Protein AF-A0A938A1A2-F1 (afdb_monomer_lite)

Foldseek 3Di:
DDDPPPPDPDPVVVVVDDPVCPPPDDDDPDDPVVVVVVVVVLVVVVVVVCVVVVHPDDDDDDPPSD

pLDDT: mean 88.05, std 14.18, range [34.88, 98.56]

Structure (mmCIF, N/CA/C/O backbone):
data_AF-A0A938A1A2-F1
#
_entry.id   AF-A0A938A1A2-F1
#
loop_
_atom_site.group_PDB
_atom_site.id
_atom_site.type_symbol
_atom_site.label_atom_id
_atom_site.label_alt_id
_atom_site.label_comp_id
_atom_site.label_asym_id
_atom_site.label_entity_id
_atom_site.label_seq_id
_atom_site.pdbx_PDB_ins_code
_atom_site.Cartn_x
_atom_site.Cartn_y
_atom_site.Cartn_z
_atom_site.occupancy
_atom_site.B_iso_or_equiv
_atom_site.auth_seq_id
_atom_site.auth_comp_id
_atom_site.auth_asym_id
_atom_site.auth_atom_id
_atom_site.pdbx_PDB_model_num
ATOM 1 N N . MET A 1 1 ? -12.624 23.480 43.249 1.00 34.88 1 MET A N 1
ATOM 2 C CA . MET A 1 1 ? -13.626 22.497 42.783 1.00 34.88 1 MET A CA 1
ATOM 3 C C . MET A 1 1 ? -13.579 22.484 41.264 1.00 34.88 1 MET A C 1
ATOM 5 O O . MET A 1 1 ? -13.957 23.476 40.659 1.00 34.88 1 MET A O 1
ATOM 9 N N . VAL A 1 2 ? -13.004 21.447 40.650 1.00 43.16 2 VAL A N 1
ATOM 10 C CA . VAL A 1 2 ? -12.926 21.358 39.183 1.00 43.16 2 VAL A CA 1
ATOM 11 C C . VAL A 1 2 ? -14.290 20.897 38.681 1.00 43.16 2 VAL A C 1
ATOM 13 O O . VAL A 1 2 ? -14.760 19.827 39.055 1.00 43.16 2 VAL A O 1
ATOM 16 N N . ASN A 1 3 ? -14.943 21.743 37.889 1.00 46.97 3 ASN A N 1
ATOM 17 C CA . ASN A 1 3 ? -16.215 21.444 37.249 1.00 46.97 3 ASN A CA 1
ATOM 18 C C . ASN A 1 3 ? -15.979 20.308 36.236 1.00 46.97 3 ASN A C 1
ATOM 20 O O . ASN A 1 3 ? -15.391 20.542 35.180 1.00 46.97 3 ASN A O 1
ATOM 24 N N . MET A 1 4 ? -16.351 19.069 36.582 1.00 48.69 4 MET A N 1
ATOM 25 C CA . MET A 1 4 ? -16.292 17.930 35.660 1.00 48.69 4 MET A CA 1
ATOM 26 C C . MET A 1 4 ? -17.358 18.121 34.582 1.00 48.69 4 MET A C 1
ATOM 28 O O . MET A 1 4 ? -18.473 17.616 34.689 1.00 48.69 4 MET A O 1
ATOM 32 N N . VAL A 1 5 ? -17.020 18.871 33.535 1.00 61.09 5 VAL A N 1
ATOM 33 C CA . VAL A 1 5 ? -17.803 18.880 32.299 1.00 61.09 5 VAL A CA 1
ATOM 34 C C . VAL A 1 5 ? -17.849 17.438 31.806 1.00 61.09 5 VAL A C 1
ATOM 36 O O . VAL A 1 5 ? -16.802 16.836 31.559 1.00 61.09 5 VAL A O 1
ATOM 39 N N . SER A 1 6 ? -19.043 16.849 31.713 1.00 71.50 6 SER A N 1
ATOM 40 C CA . SER A 1 6 ? -19.164 15.468 31.254 1.00 71.50 6 SER A CA 1
ATOM 41 C C . SER A 1 6 ? -18.630 15.376 29.823 1.00 71.50 6 SER A C 1
ATOM 43 O O . SER A 1 6 ? -19.203 15.950 28.897 1.00 71.50 6 SER A O 1
ATOM 45 N N . VAL A 1 7 ? -17.527 14.646 29.636 1.00 77.81 7 VAL A N 1
ATOM 46 C CA . VAL A 1 7 ? -16.873 14.425 28.330 1.00 77.81 7 VAL A CA 1
ATOM 47 C C . VAL A 1 7 ? -17.869 13.897 27.286 1.00 77.81 7 VAL A C 1
ATOM 49 O O . VAL A 1 7 ? -17.765 14.196 26.096 1.00 77.81 7 VAL A O 1
ATOM 52 N N . PHE A 1 8 ? -18.885 13.156 27.734 1.00 80.75 8 PHE A N 1
ATOM 53 C CA . PHE A 1 8 ? -19.941 12.618 26.889 1.00 80.75 8 PHE A CA 1
ATOM 54 C C . PHE A 1 8 ? -21.231 13.436 27.001 1.00 80.75 8 PHE A C 1
ATOM 56 O O . PHE A 1 8 ? -21.769 13.622 28.087 1.00 80.75 8 PHE A O 1
ATOM 63 N N . LYS A 1 9 ? -21.760 13.869 25.848 1.00 84.00 9 LYS A N 1
ATOM 64 C CA . LYS A 1 9 ? -23.097 14.484 25.725 1.00 84.00 9 LYS A CA 1
ATOM 65 C C . LYS A 1 9 ? -24.243 13.462 25.786 1.00 84.00 9 LYS A C 1
ATOM 67 O O . LYS A 1 9 ? -25.376 13.834 26.048 1.00 84.00 9 LYS A O 1
ATOM 72 N N . ASP A 1 10 ? -23.949 12.191 25.507 1.00 85.50 10 ASP A N 1
ATOM 73 C CA . ASP A 1 10 ? -24.892 11.070 25.581 1.00 85.50 10 ASP A CA 1
ATOM 74 C C . ASP A 1 10 ? -24.342 10.048 26.590 1.00 85.50 10 ASP A C 1
ATOM 76 O O . ASP A 1 10 ? -23.251 9.518 26.346 1.00 85.50 10 ASP A O 1
ATOM 80 N N . PRO A 1 11 ? -25.062 9.756 27.692 1.00 84.38 11 PRO A N 1
ATOM 81 C CA . PRO A 1 11 ? -24.605 8.831 28.730 1.00 84.38 11 PRO A CA 1
ATOM 82 C C . PRO A 1 11 ? -24.253 7.435 28.205 1.00 84.38 11 PRO A C 1
ATOM 84 O O . PRO A 1 11 ? -23.351 6.792 28.734 1.00 84.38 11 PRO A O 1
ATOM 87 N N . ARG A 1 12 ? -24.897 6.978 27.120 1.00 86.75 12 ARG A N 1
ATOM 88 C CA . ARG A 1 12 ? -24.621 5.668 26.507 1.00 86.75 12 ARG A CA 1
ATOM 89 C C . ARG A 1 12 ? -23.210 5.585 25.934 1.00 86.75 12 ARG A C 1
ATOM 91 O O . ARG A 1 12 ? -22.638 4.511 25.863 1.00 86.75 12 ARG A O 1
ATOM 98 N N . LYS A 1 13 ? -22.606 6.707 25.533 1.00 83.62 13 LYS A N 1
ATOM 99 C CA . LYS A 1 13 ? -21.262 6.700 24.930 1.00 83.62 13 LYS A CA 1
ATOM 100 C C . LYS A 1 13 ? -20.161 6.349 25.926 1.00 83.62 13 LYS A C 1
ATOM 102 O O . LYS A 1 13 ? -19.118 5.859 25.503 1.00 83.62 13 LYS A O 1
ATOM 107 N N . ALA A 1 14 ? -20.411 6.527 27.225 1.00 83.19 14 ALA A N 1
ATOM 108 C CA . ALA A 1 14 ? -19.494 6.077 28.265 1.00 83.19 14 ALA A CA 1
ATOM 109 C C . ALA A 1 14 ? -19.277 4.553 28.221 1.00 83.19 14 ALA A C 1
ATOM 111 O O . ALA A 1 14 ? -18.189 4.096 28.554 1.00 83.19 14 ALA A O 1
ATOM 112 N N . THR A 1 15 ? -20.259 3.771 27.748 1.00 84.69 15 THR A N 1
ATOM 113 C CA . THR A 1 15 ? -20.139 2.305 27.663 1.00 84.69 15 THR A CA 1
ATOM 114 C C . THR A 1 15 ? -19.367 1.820 26.435 1.00 84.69 15 THR A C 1
ATOM 116 O O . THR A 1 15 ? -19.036 0.643 26.362 1.00 84.69 15 THR A O 1
ATOM 119 N N . TYR A 1 16 ? -19.093 2.684 25.450 1.00 84.56 16 TYR A N 1
ATOM 120 C CA . TYR A 1 16 ? -18.278 2.324 24.278 1.00 84.56 16 TYR A CA 1
ATOM 121 C C . TYR A 1 16 ? -16.781 2.432 24.554 1.00 84.56 16 TYR A C 1
ATOM 123 O O . TYR A 1 16 ? -15.975 1.839 23.837 1.00 84.56 16 TYR A O 1
ATOM 131 N N . LEU A 1 17 ? -16.403 3.219 25.564 1.00 82.62 17 LEU A N 1
ATOM 132 C CA . LEU A 1 17 ? -15.017 3.347 25.967 1.00 82.62 17 LEU A CA 1
ATOM 133 C C . LEU A 1 17 ? -14.563 2.009 26.554 1.00 82.62 17 LEU A C 1
ATOM 135 O O . LEU A 1 17 ? -15.099 1.559 27.562 1.00 82.62 17 LEU A O 1
ATOM 139 N N . ASN A 1 18 ? -13.574 1.385 25.919 1.00 84.38 18 ASN A N 1
ATOM 140 C CA . ASN A 1 18 ? -12.932 0.177 26.421 1.00 84.38 18 ASN A CA 1
ATOM 141 C C . ASN A 1 18 ? -11.604 0.549 27.109 1.00 84.38 18 ASN A C 1
ATOM 143 O O . ASN A 1 18 ? -10.567 0.556 26.437 1.00 84.38 18 ASN A O 1
ATOM 147 N N . PRO A 1 19 ? -11.602 0.873 28.419 1.00 84.94 19 PRO A N 1
ATOM 148 C CA . PRO A 1 19 ? -10.384 1.253 29.134 1.00 84.94 19 PRO A CA 1
ATOM 149 C C . PRO A 1 19 ? -9.347 0.121 29.167 1.00 84.94 19 PRO A C 1
ATOM 151 O O . PRO A 1 19 ? -8.150 0.388 29.146 1.00 84.94 19 PRO A O 1
ATOM 154 N N . GLU A 1 20 ? -9.774 -1.145 29.128 1.00 86.00 20 GLU A N 1
ATOM 155 C CA . GLU A 1 20 ? -8.865 -2.300 29.104 1.00 86.00 20 GLU A CA 1
ATOM 156 C C . GLU A 1 20 ? -8.096 -2.452 27.784 1.00 86.00 20 GLU A C 1
ATOM 158 O O . GLU A 1 20 ? -7.131 -3.223 27.705 1.00 86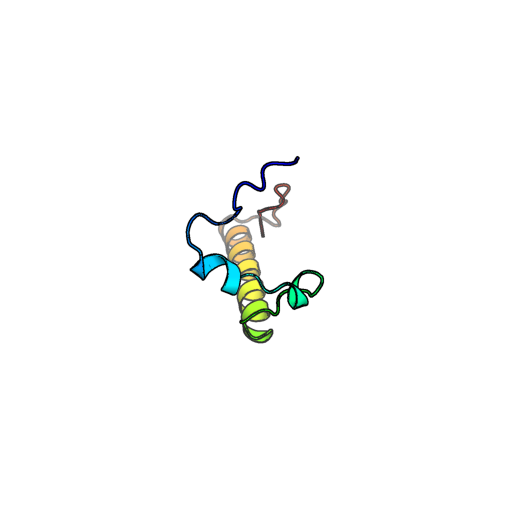.00 20 GLU A O 1
ATOM 163 N N . GLY A 1 21 ? -8.563 -1.781 26.730 1.00 85.50 21 GLY A N 1
ATOM 164 C CA . GLY A 1 21 ? -7.961 -1.776 25.403 1.00 85.50 21 GLY A CA 1
ATOM 165 C C . GLY A 1 21 ? -7.040 -0.588 25.137 1.00 85.50 21 GLY A C 1
ATOM 166 O O . GLY A 1 21 ? -6.422 -0.578 24.080 1.00 85.50 21 GLY A O 1
ATOM 167 N N . ALA A 1 22 ? -6.936 0.384 26.055 1.00 87.56 22 ALA A N 1
ATOM 168 C CA . ALA A 1 22 ? -6.246 1.657 25.811 1.00 87.56 22 ALA A CA 1
ATOM 169 C C . ALA A 1 22 ? -4.784 1.484 25.359 1.00 87.56 22 ALA A C 1
ATOM 171 O O . ALA A 1 22 ? -4.352 2.134 24.415 1.00 87.56 22 ALA A O 1
ATOM 172 N N . GLU A 1 23 ? -4.071 0.537 25.973 1.00 89.06 23 GLU A N 1
ATOM 173 C CA . GLU A 1 23 ? -2.655 0.252 25.693 1.00 89.06 23 GLU A CA 1
ATOM 174 C C . GLU A 1 23 ? -2.451 -1.007 24.835 1.00 89.06 23 GLU A C 1
ATOM 176 O O . GLU A 1 23 ? -1.336 -1.510 24.689 1.00 89.06 23 GLU A O 1
ATOM 181 N N . LYS A 1 24 ? -3.533 -1.578 24.289 1.00 87.44 24 LYS A N 1
ATOM 182 C CA . LYS A 1 24 ? -3.464 -2.792 23.468 1.00 87.44 24 LYS A CA 1
ATOM 183 C C . LYS A 1 24 ? -3.582 -2.416 21.993 1.00 87.44 24 LYS A C 1
ATOM 185 O O . LYS A 1 24 ? -4.479 -1.658 21.627 1.00 87.44 24 LYS A O 1
ATOM 190 N N . PRO A 1 25 ? -2.738 -2.979 21.111 1.00 86.25 25 PRO A N 1
ATOM 191 C CA . PRO A 1 25 ? -2.870 -2.730 19.687 1.00 86.25 25 PRO A CA 1
ATOM 192 C C . PRO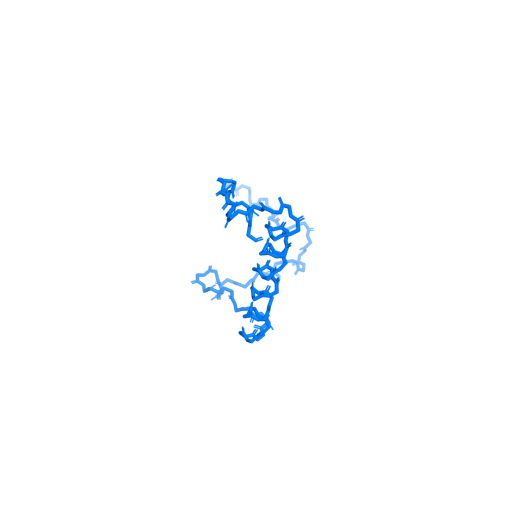 A 1 25 ? -4.233 -3.221 19.192 1.00 86.25 25 PRO A C 1
ATOM 194 O O . PRO A 1 25 ? -4.700 -4.307 19.557 1.00 86.25 25 PRO A O 1
ATOM 197 N N . LEU A 1 26 ? -4.863 -2.420 18.332 1.00 86.12 26 LEU A N 1
ATOM 198 C CA . LEU A 1 26 ? -6.100 -2.810 17.668 1.00 86.12 26 LEU A CA 1
ATOM 199 C C . LEU A 1 26 ? -5.858 -4.076 16.842 1.00 86.12 26 LEU A C 1
ATOM 201 O O . LEU A 1 26 ? -4.915 -4.158 16.052 1.00 86.12 26 LEU A O 1
ATOM 205 N N . ARG A 1 27 ? -6.733 -5.070 17.008 1.00 84.25 27 ARG A N 1
ATOM 206 C CA . ARG A 1 27 ? -6.706 -6.265 16.163 1.00 84.25 27 ARG A CA 1
ATOM 207 C C . ARG A 1 27 ? -7.269 -5.908 14.797 1.00 84.25 27 ARG A C 1
ATOM 209 O O . ARG A 1 27 ? -8.378 -5.386 14.703 1.00 84.25 27 ARG A O 1
ATOM 216 N N . SER A 1 28 ? -6.519 -6.222 13.743 1.00 87.00 28 SER A N 1
ATOM 217 C CA . SER A 1 28 ? -7.043 -6.135 12.382 1.00 87.00 28 SER A CA 1
ATOM 218 C C . SER A 1 28 ? -8.258 -7.062 12.259 1.00 87.00 28 SER A C 1
ATOM 220 O O . SER A 1 28 ? -8.124 -8.255 12.540 1.00 87.00 28 SER A O 1
ATOM 222 N N . PRO A 1 29 ? -9.423 -6.557 11.821 1.00 91.94 29 PRO A N 1
ATOM 223 C CA . PRO A 1 29 ? -10.577 -7.405 11.536 1.00 91.94 29 PRO A CA 1
ATOM 224 C C . PRO A 1 29 ? -10.385 -8.207 10.240 1.00 91.94 29 PRO A C 1
ATOM 226 O O . PRO A 1 29 ? -11.131 -9.143 9.972 1.00 91.94 29 PRO A O 1
ATOM 229 N N . LEU A 1 30 ? -9.397 -7.834 9.420 1.00 95.00 30 LEU A N 1
ATOM 230 C CA . LEU A 1 30 ? -9.098 -8.497 8.160 1.00 95.00 30 LEU A CA 1
ATOM 231 C C . LEU A 1 30 ? -8.072 -9.617 8.357 1.00 95.00 30 LEU A C 1
ATOM 233 O O . LEU A 1 30 ? -7.065 -9.396 9.043 1.00 95.00 30 LEU A O 1
ATOM 237 N N . PRO A 1 31 ? -8.258 -10.771 7.687 1.00 96.06 31 PRO A N 1
ATOM 238 C CA . PRO A 1 31 ? -7.232 -11.796 7.598 1.00 96.06 31 PRO A CA 1
ATOM 239 C C . PRO A 1 31 ? -5.941 -11.241 6.996 1.00 96.06 31 PRO A C 1
ATOM 241 O O . PRO A 1 31 ? -5.963 -10.444 6.052 1.00 96.06 31 PRO A O 1
ATOM 244 N N . GLN A 1 32 ? -4.800 -11.740 7.469 1.00 94.69 32 GLN A N 1
ATOM 245 C CA . GLN A 1 32 ? -3.490 -11.346 6.946 1.00 94.69 32 GLN A CA 1
ATOM 246 C C . GLN A 1 32 ? -3.370 -11.578 5.430 1.00 94.69 32 GLN A C 1
ATOM 248 O O . GLN A 1 32 ? -2.757 -10.779 4.723 1.00 94.69 32 GLN A O 1
ATOM 253 N N . SER A 1 33 ? -4.007 -12.634 4.914 1.00 97.50 33 SER A N 1
ATOM 254 C CA . SER A 1 33 ? -4.066 -12.936 3.481 1.00 97.50 33 SER A CA 1
ATOM 255 C C . SER A 1 33 ? -4.735 -11.826 2.667 1.00 97.50 33 SER A C 1
ATOM 257 O O . SER A 1 33 ? -4.279 -11.511 1.572 1.00 97.50 33 SER A O 1
ATOM 259 N N . THR A 1 34 ? -5.766 -11.176 3.216 1.00 97.75 34 THR A N 1
ATOM 260 C CA . THR A 1 34 ? -6.454 -10.054 2.560 1.00 97.75 34 THR A CA 1
ATOM 261 C C . THR A 1 34 ? -5.530 -8.844 2.455 1.00 97.75 34 THR A C 1
ATOM 263 O O . THR A 1 34 ? -5.416 -8.234 1.393 1.00 97.75 34 THR A O 1
ATOM 266 N N . VAL A 1 35 ? -4.809 -8.526 3.534 1.00 96.06 35 VAL A N 1
ATOM 267 C CA . VAL A 1 35 ? -3.831 -7.428 3.541 1.00 96.06 35 VAL A CA 1
ATOM 268 C C . VAL A 1 35 ? -2.697 -7.704 2.549 1.00 96.06 35 VAL A C 1
ATOM 270 O O . VAL A 1 35 ? -2.302 -6.807 1.802 1.00 96.06 35 VAL A O 1
ATOM 273 N N . ALA A 1 36 ? -2.200 -8.943 2.498 1.00 97.56 36 ALA A N 1
ATOM 274 C CA . ALA A 1 36 ? -1.164 -9.359 1.556 1.00 97.56 36 ALA A CA 1
ATOM 275 C C . ALA A 1 36 ? -1.625 -9.231 0.095 1.00 97.56 36 ALA A C 1
ATOM 277 O O . ALA A 1 36 ? -0.923 -8.621 -0.713 1.00 97.56 36 ALA A O 1
ATOM 278 N N . ALA A 1 37 ? -2.828 -9.717 -0.225 1.00 98.25 37 ALA A N 1
ATOM 279 C CA . ALA A 1 37 ? -3.412 -9.598 -1.559 1.00 98.25 37 ALA A CA 1
ATOM 280 C C . ALA A 1 37 ? -3.586 -8.128 -1.975 1.00 98.25 37 ALA A C 1
ATOM 282 O O . ALA A 1 37 ? -3.209 -7.740 -3.080 1.00 98.25 37 ALA A O 1
ATOM 283 N N . ALA A 1 38 ? -4.074 -7.280 -1.066 1.00 97.50 38 ALA A N 1
ATOM 284 C CA . ALA A 1 38 ? -4.255 -5.860 -1.339 1.00 97.50 38 ALA A CA 1
ATOM 285 C C . ALA A 1 38 ? -2.918 -5.138 -1.604 1.00 97.50 38 ALA A C 1
ATOM 287 O O . ALA A 1 38 ? -2.848 -4.265 -2.467 1.00 97.50 38 ALA A O 1
ATOM 288 N N . ARG A 1 39 ? -1.843 -5.493 -0.886 1.00 97.31 39 ARG A N 1
ATOM 289 C CA . ARG A 1 39 ? -0.492 -4.956 -1.138 1.00 97.31 39 ARG A CA 1
ATOM 290 C C . ARG A 1 39 ? 0.052 -5.406 -2.493 1.00 97.31 39 ARG A C 1
ATOM 292 O O . ARG A 1 39 ? 0.574 -4.579 -3.236 1.00 97.31 39 ARG A O 1
ATOM 299 N N . ALA A 1 40 ? -0.105 -6.687 -2.827 1.00 98.12 40 ALA A N 1
ATOM 300 C CA . ALA A 1 40 ? 0.323 -7.229 -4.114 1.00 98.12 40 ALA A CA 1
ATOM 301 C C . ALA A 1 40 ? -0.386 -6.528 -5.283 1.00 98.12 40 ALA A C 1
ATOM 303 O O . ALA A 1 40 ? 0.273 -6.094 -6.225 1.00 98.12 40 ALA A O 1
ATOM 304 N N . TYR A 1 41 ? -1.705 -6.335 -5.178 1.00 98.31 41 TYR A N 1
ATOM 305 C CA . TYR A 1 41 ? -2.488 -5.622 -6.186 1.00 98.31 41 TYR A CA 1
ATOM 306 C C . TYR A 1 41 ? -2.022 -4.172 -6.384 1.00 98.31 41 TYR A C 1
ATOM 308 O O . TYR A 1 41 ? -1.778 -3.764 -7.519 1.00 98.31 41 TYR A O 1
ATOM 316 N N . ARG A 1 42 ? -1.858 -3.395 -5.300 1.00 97.88 42 ARG A N 1
ATOM 317 C CA . ARG A 1 42 ? -1.395 -1.993 -5.389 1.00 97.88 42 ARG A CA 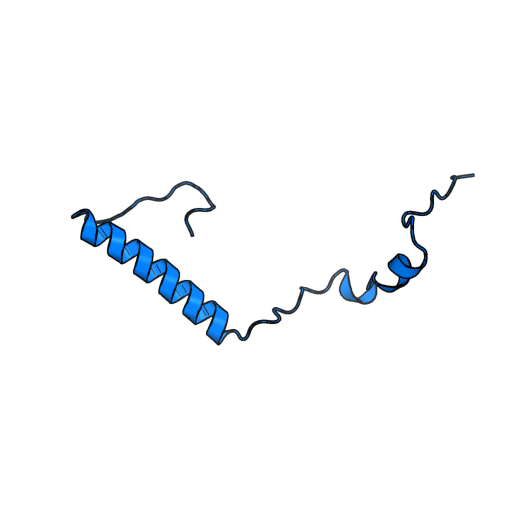1
ATOM 318 C C . ARG A 1 42 ? -0.028 -1.894 -6.060 1.00 97.88 42 ARG A C 1
ATOM 320 O O . ARG A 1 42 ? 0.141 -1.095 -6.979 1.00 97.88 42 ARG A O 1
ATOM 327 N N . LYS A 1 43 ? 0.909 -2.763 -5.661 1.00 96.88 43 LYS A N 1
ATOM 328 C CA . LYS A 1 43 ? 2.232 -2.850 -6.286 1.00 96.88 43 LYS A CA 1
ATOM 329 C C . LYS A 1 43 ? 2.117 -3.141 -7.782 1.00 96.88 43 LYS A C 1
ATOM 331 O O . LYS A 1 43 ? 2.730 -2.432 -8.572 1.00 96.88 43 LYS A O 1
ATOM 336 N N . GLN A 1 44 ? 1.341 -4.156 -8.166 1.00 98.25 44 GLN A N 1
ATOM 337 C CA . GLN A 1 44 ? 1.199 -4.534 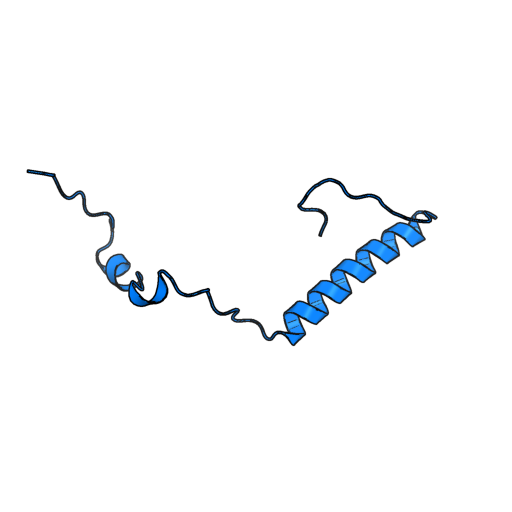-9.572 1.00 98.25 44 GLN A CA 1
ATOM 338 C C . GLN A 1 44 ? 0.631 -3.380 -10.396 1.00 98.25 44 GLN A C 1
ATOM 340 O O . GLN A 1 44 ? 1.220 -3.001 -11.399 1.00 98.25 44 GLN A O 1
ATOM 345 N N . ARG A 1 45 ? -0.437 -2.739 -9.913 1.00 97.88 45 ARG A N 1
ATOM 346 C CA . ARG A 1 45 ? -1.043 -1.583 -10.579 1.00 97.88 45 ARG A CA 1
ATOM 347 C C . ARG A 1 45 ? -0.041 -0.442 -10.799 1.00 97.88 45 ARG A C 1
ATOM 349 O O . ARG A 1 45 ? -0.089 0.203 -11.843 1.00 97.88 45 ARG A O 1
ATOM 356 N N . MET A 1 46 ? 0.843 -0.175 -9.834 1.00 96.81 46 MET A N 1
ATOM 357 C CA . MET A 1 46 ? 1.906 0.827 -9.986 1.00 96.81 46 MET A CA 1
ATOM 358 C C . MET A 1 46 ? 2.930 0.420 -11.049 1.00 96.81 46 MET A C 1
ATOM 360 O O . MET A 1 46 ? 3.263 1.233 -11.908 1.00 96.81 46 MET A O 1
ATOM 364 N N . VAL A 1 47 ? 3.381 -0.838 -11.035 1.00 97.00 47 VAL A N 1
ATOM 365 C CA . VAL A 1 47 ? 4.289 -1.383 -12.059 1.00 97.00 47 VAL A CA 1
ATOM 366 C C . VAL A 1 47 ? 3.661 -1.294 -13.452 1.00 97.00 47 VAL A C 1
ATOM 368 O O . VAL A 1 47 ? 4.326 -0.865 -14.390 1.00 97.00 47 VAL A O 1
ATOM 371 N N . ASP A 1 48 ? 2.369 -1.597 -13.581 1.00 98.06 48 ASP A N 1
ATOM 372 C CA . ASP A 1 48 ? 1.647 -1.498 -14.852 1.00 98.06 48 ASP A CA 1
ATOM 373 C C . ASP A 1 48 ? 1.636 -0.059 -15.390 1.00 98.06 48 ASP A C 1
ATOM 375 O O . ASP A 1 48 ? 1.717 0.142 -16.600 1.00 98.06 48 ASP A O 1
ATOM 379 N N . GLN A 1 49 ? 1.565 0.959 -14.517 1.00 97.94 49 GLN A N 1
ATOM 380 C CA . GLN A 1 49 ? 1.695 2.355 -14.954 1.00 97.94 49 GLN A CA 1
ATOM 381 C C . GLN A 1 49 ? 3.110 2.658 -15.452 1.00 97.94 49 GLN A C 1
ATOM 383 O O . GLN A 1 49 ? 3.255 3.270 -16.504 1.00 97.94 49 GLN A O 1
ATOM 388 N N . VAL A 1 50 ? 4.146 2.206 -14.742 1.00 98.31 50 VAL A N 1
ATOM 389 C CA . VAL A 1 50 ? 5.547 2.402 -15.157 1.00 98.31 50 VAL A CA 1
ATOM 390 C C . VAL A 1 50 ? 5.783 1.826 -16.557 1.00 98.31 50 VAL A C 1
ATOM 392 O O . VAL A 1 5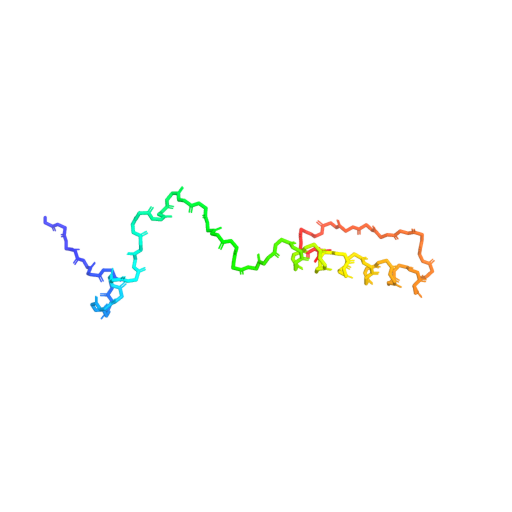0 ? 6.304 2.524 -17.423 1.00 98.31 50 VAL A O 1
ATOM 395 N N . VAL A 1 51 ? 5.294 0.607 -16.810 1.00 98.31 51 VAL A N 1
ATOM 396 C CA . VAL A 1 51 ? 5.365 -0.041 -18.130 1.00 98.31 51 VAL A CA 1
ATOM 397 C C . VAL A 1 51 ? 4.548 0.717 -19.176 1.00 98.31 51 VAL A C 1
ATOM 399 O O . VAL A 1 51 ? 5.040 0.976 -20.270 1.00 98.31 51 VAL A O 1
ATOM 402 N N . ARG A 1 52 ? 3.307 1.108 -18.856 1.00 98.56 52 ARG A N 1
ATOM 403 C CA . ARG A 1 52 ? 2.424 1.832 -19.787 1.00 98.56 52 ARG A CA 1
ATOM 404 C C . ARG A 1 52 ? 3.036 3.141 -20.288 1.00 98.56 52 ARG A C 1
ATOM 406 O O . ARG A 1 52 ? 2.739 3.557 -21.404 1.00 98.56 52 ARG A O 1
ATOM 413 N N . HIS A 1 53 ? 3.843 3.790 -19.458 1.00 98.31 53 HIS A N 1
ATOM 414 C CA . HIS A 1 53 ? 4.513 5.047 -19.777 1.00 98.31 53 HIS A CA 1
ATOM 415 C C . HIS A 1 53 ? 5.945 4.859 -20.302 1.00 98.31 53 HIS A C 1
ATOM 417 O O . HIS A 1 53 ? 6.675 5.842 -20.379 1.00 98.31 53 HIS A O 1
ATOM 423 N N . ASP A 1 54 ? 6.339 3.628 -20.649 1.00 98.12 54 ASP A N 1
ATOM 424 C CA . ASP A 1 54 ? 7.678 3.278 -21.150 1.00 98.12 54 ASP A CA 1
ATOM 425 C C . ASP A 1 54 ? 8.811 3.812 -20.252 1.00 98.12 54 ASP A C 1
ATOM 427 O O . ASP A 1 54 ? 9.846 4.308 -20.692 1.00 98.12 54 ASP A O 1
ATOM 431 N N . CYS A 1 55 ? 8.579 3.769 -18.940 1.00 98.19 55 CYS A N 1
ATOM 432 C CA . CYS A 1 55 ? 9.539 4.206 -17.939 1.00 98.19 55 CYS A CA 1
ATOM 433 C C . CYS A 1 55 ? 10.266 2.989 -17.364 1.00 98.19 55 CYS A C 1
ATOM 435 O O . CYS A 1 55 ? 9.659 1.954 -17.101 1.00 98.19 55 CYS A O 1
ATOM 437 N N . ALA A 1 56 ? 11.562 3.120 -17.082 1.00 96.88 56 ALA A N 1
ATOM 438 C CA . ALA A 1 56 ? 12.309 2.054 -16.409 1.00 96.88 56 ALA A CA 1
ATOM 439 C C . ALA A 1 56 ? 11.969 1.946 -14.909 1.00 96.88 56 ALA A C 1
ATOM 441 O O . ALA A 1 56 ? 12.061 0.870 -14.321 1.00 96.88 56 ALA A O 1
ATOM 442 N N . ALA A 1 57 ? 11.603 3.066 -14.275 1.00 96.94 57 ALA A N 1
ATOM 443 C CA . ALA A 1 57 ? 11.287 3.147 -12.853 1.00 96.94 57 ALA A CA 1
ATOM 444 C C . ALA A 1 57 ? 10.448 4.395 -12.533 1.00 96.94 57 ALA A C 1
ATOM 446 O O . ALA A 1 57 ? 10.307 5.296 -13.359 1.00 96.94 57 ALA A O 1
ATOM 447 N N . ILE A 1 58 ? 9.940 4.458 -11.301 1.00 96.44 58 ILE A N 1
ATOM 448 C CA . ILE A 1 58 ? 9.293 5.634 -10.711 1.00 96.44 58 ILE A CA 1
ATOM 449 C C . ILE A 1 58 ? 9.905 5.918 -9.336 1.00 96.44 58 ILE A C 1
ATOM 451 O O . ILE A 1 58 ? 10.186 4.990 -8.577 1.00 96.44 58 ILE A O 1
ATOM 455 N N . LEU A 1 59 ? 10.109 7.198 -9.018 1.00 96.38 59 LEU A N 1
ATOM 456 C CA . LEU A 1 59 ? 10.583 7.663 -7.715 1.00 96.38 59 LEU A CA 1
ATOM 457 C C . LEU A 1 59 ? 9.453 8.410 -7.003 1.00 96.38 59 LEU A C 1
ATOM 459 O O . LEU A 1 59 ? 8.871 9.339 -7.558 1.00 96.38 59 LEU A O 1
ATOM 463 N N . LEU A 1 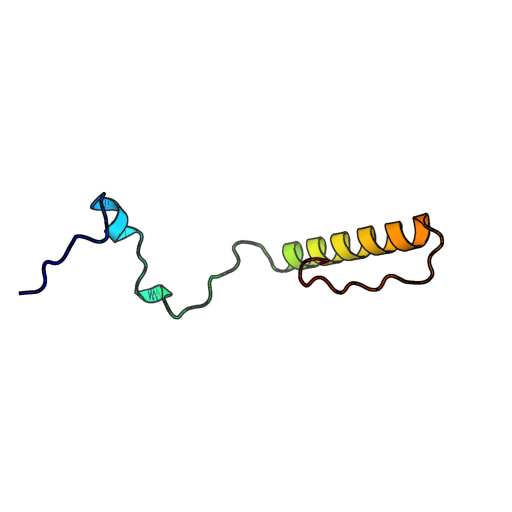60 ? 9.137 7.987 -5.780 1.00 95.69 60 LEU A N 1
ATOM 464 C CA . LEU A 1 60 ? 7.978 8.449 -5.019 1.00 95.69 60 LEU A CA 1
ATOM 465 C C . LEU A 1 60 ? 8.453 9.073 -3.702 1.00 95.69 60 LEU A C 1
ATOM 467 O O . LEU A 1 60 ? 9.008 8.373 -2.860 1.00 95.69 60 LEU A O 1
ATOM 471 N N . PHE A 1 61 ? 8.242 10.380 -3.532 1.00 96.19 61 PHE A N 1
ATOM 472 C CA . PHE A 1 61 ? 8.669 11.119 -2.332 1.00 96.19 61 PHE A CA 1
ATOM 473 C C . PHE A 1 61 ? 7.551 11.350 -1.319 1.00 96.19 61 PHE A C 1
ATOM 475 O O . PHE A 1 61 ? 7.823 11.470 -0.127 1.00 96.19 61 PHE A O 1
ATOM 482 N N . ASP A 1 62 ? 6.303 11.434 -1.784 1.00 97.31 62 ASP A N 1
ATOM 483 C CA . ASP A 1 62 ? 5.169 11.621 -0.885 1.00 97.31 62 ASP A CA 1
ATOM 484 C C . ASP A 1 62 ? 4.960 10.346 -0.040 1.00 97.31 62 ASP A C 1
ATOM 486 O O . ASP A 1 62 ? 4.870 9.252 -0.617 1.00 97.31 62 ASP A O 1
ATOM 490 N N . PRO A 1 63 ? 4.868 10.452 1.302 1.00 95.56 63 PRO A N 1
ATOM 491 C CA . PRO A 1 63 ? 4.614 9.312 2.184 1.00 95.56 63 PRO A CA 1
ATOM 492 C C . PRO A 1 63 ? 3.316 8.552 1.872 1.00 95.56 63 PRO A C 1
ATOM 494 O O . PRO A 1 63 ? 3.176 7.406 2.304 1.00 95.56 63 PRO A O 1
ATOM 497 N N . VAL A 1 64 ? 2.371 9.145 1.135 1.00 94.31 64 VAL A N 1
ATOM 498 C CA . VAL A 1 64 ? 1.096 8.499 0.790 1.00 94.31 64 VAL A CA 1
ATOM 499 C C . VAL A 1 64 ? 1.091 7.771 -0.555 1.00 94.31 64 VAL A C 1
ATOM 501 O O . VAL A 1 64 ? 0.071 7.195 -0.916 1.00 94.31 64 VAL A O 1
ATOM 504 N N . ASN A 1 65 ? 2.205 7.734 -1.290 1.00 88.12 65 ASN A N 1
ATOM 505 C CA . ASN A 1 65 ? 2.285 7.101 -2.617 1.00 88.12 65 ASN A CA 1
ATOM 506 C C . ASN A 1 65 ? 2.260 5.549 -2.601 1.00 88.12 65 ASN A C 1
ATOM 508 O O . ASN A 1 65 ? 2.780 4.910 -3.517 1.00 88.12 65 ASN A O 1
ATOM 512 N N . CYS A 1 66 ? 1.691 4.935 -1.560 1.00 58.41 66 CYS A N 1
ATOM 513 C CA . CYS A 1 66 ? 1.643 3.485 -1.350 1.00 58.41 66 CYS A CA 1
ATOM 514 C C . CYS A 1 66 ? 0.341 2.808 -1.816 1.00 58.41 66 CYS A C 1
ATOM 516 O O . CYS A 1 66 ? -0.752 3.411 -1.736 1.00 58.41 66 CYS A O 1
#

Sequence (66 aa):
MVNMVSVFKDPRKATYLNPEGAEKPLRSPLPQSTVAAARAYRKQRMVDQVVRHDCAAILLFDPVNC

Secondary structure (DSSP, 8-state):
------S-SSGGGGGG--GGGTTSPPPPSS-HHHHHHHHHHHHHHHHHHHHHTT-S-----STT--

Radius of gyration: 22.37 Å; chains: 1; bounding box: 37×35×64 Å